Protein AF-A0AAD8L0Q5-F1 (afdb_monomer_lite)

pLDDT: mean 71.13, std 16.54, range [31.84, 96.75]

Sequence (125 aa):
MIGGTCTMAKSDPPEDVIHRATYLYENGYEKYNLMSNNCEDFTLYCKTGLWSTDISYQGRSSQANAVHPTNRPKDENRRLGEFMLRMVTVVPRSLAKREKKDLGHREDVVKVLVEELSSFIVSLS

Structure (mmCIF, N/CA/C/O backbone):
data_AF-A0AAD8L0Q5-F1
#
_entry.id   AF-A0AAD8L0Q5-F1
#
loop_
_atom_site.group_PDB
_atom_site.id
_atom_site.type_symbol
_atom_site.label_atom_id
_atom_site.label_alt_id
_atom_site.label_comp_id
_atom_site.label_asym_id
_atom_site.label_entity_id
_atom_site.label_seq_id
_atom_site.pdbx_PDB_ins_code
_atom_site.Cartn_x
_atom_site.Cartn_y
_atom_site.Cartn_z
_atom_site.occupancy
_atom_site.B_iso_or_equiv
_atom_site.auth_seq_i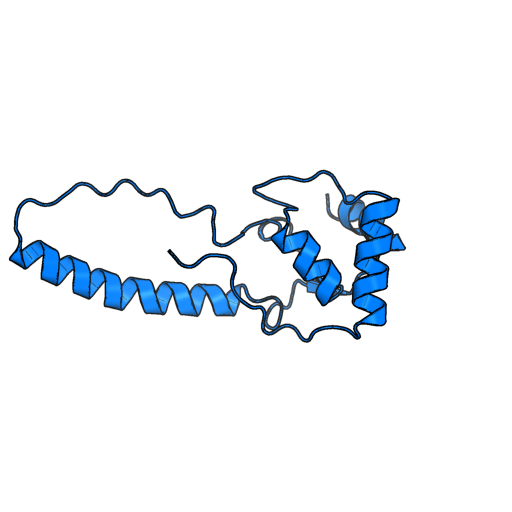d
_atom_site.auth_comp_id
_atom_site.auth_asym_id
_atom_site.auth_atom_id
_atom_site.pdbx_PDB_model_num
ATOM 1 N N . MET A 1 1 ? 18.306 4.727 -13.844 1.00 31.84 1 MET A N 1
ATOM 2 C CA . MET A 1 1 ? 17.485 5.137 -12.690 1.00 31.84 1 MET A CA 1
ATOM 3 C C . MET A 1 1 ? 16.045 4.990 -13.143 1.00 31.84 1 MET A C 1
ATOM 5 O O . MET A 1 1 ? 15.708 5.586 -14.153 1.00 31.84 1 MET A O 1
ATOM 9 N N . ILE A 1 2 ? 15.261 4.104 -12.536 1.00 37.09 2 ILE A N 1
ATOM 10 C CA . ILE A 1 2 ? 13.819 4.016 -12.802 1.00 37.09 2 ILE A CA 1
ATOM 11 C C . ILE A 1 2 ? 13.182 4.036 -11.419 1.00 37.09 2 ILE A C 1
ATOM 13 O O . ILE A 1 2 ? 13.429 3.130 -10.623 1.00 37.09 2 ILE A O 1
ATOM 17 N N . GLY A 1 3 ? 12.517 5.156 -11.137 1.00 42.41 3 GLY A N 1
ATOM 18 C CA . GLY A 1 3 ? 11.757 5.405 -9.918 1.00 42.41 3 GLY A CA 1
ATOM 19 C C . GLY A 1 3 ? 10.487 4.558 -9.843 1.00 42.41 3 GLY A C 1
ATOM 20 O O . GLY A 1 3 ? 10.236 3.752 -10.740 1.00 42.41 3 GLY A O 1
ATOM 21 N N . GLY A 1 4 ? 9.755 4.760 -8.741 1.00 54.72 4 GLY A N 1
ATOM 22 C CA . GLY A 1 4 ? 8.549 4.049 -8.291 1.00 54.72 4 GLY A CA 1
ATOM 23 C C . GLY A 1 4 ? 7.797 3.323 -9.398 1.00 54.72 4 GLY A C 1
ATOM 24 O O . GLY A 1 4 ? 7.259 3.933 -10.321 1.00 54.72 4 GLY A O 1
ATOM 25 N N . THR A 1 5 ? 7.841 2.000 -9.339 1.00 59.41 5 THR A N 1
ATOM 26 C CA . THR A 1 5 ? 7.337 1.137 -10.401 1.00 59.41 5 THR A CA 1
ATOM 27 C C . THR A 1 5 ? 5.867 0.827 -10.181 1.00 59.41 5 THR A C 1
ATOM 29 O O . THR A 1 5 ? 5.437 0.604 -9.054 1.00 59.41 5 THR A O 1
ATOM 32 N N . CYS A 1 6 ? 5.107 0.789 -11.277 1.00 62.72 6 CYS A N 1
ATOM 33 C CA . CYS A 1 6 ? 3.756 0.242 -11.322 1.00 62.72 6 CYS A CA 1
ATOM 34 C C . CYS A 1 6 ? 3.694 -1.098 -10.576 1.00 62.72 6 CYS A C 1
ATOM 36 O O . CYS A 1 6 ? 4.595 -1.917 -10.736 1.00 62.72 6 CYS A O 1
ATOM 38 N N . THR A 1 7 ? 2.628 -1.319 -9.809 1.00 69.38 7 THR A N 1
ATOM 39 C CA . THR A 1 7 ? 2.304 -2.644 -9.271 1.00 69.38 7 THR A CA 1
ATOM 40 C C . THR A 1 7 ? 1.335 -3.363 -10.203 1.00 69.38 7 THR A C 1
ATOM 42 O O . THR A 1 7 ? 0.422 -2.741 -10.757 1.00 69.38 7 THR A O 1
ATOM 45 N N . MET A 1 8 ? 1.525 -4.669 -10.348 1.00 79.19 8 MET A N 1
ATOM 46 C CA . MET A 1 8 ? 0.584 -5.594 -10.972 1.00 79.19 8 MET A CA 1
ATOM 47 C C . MET A 1 8 ? -0.511 -6.061 -10.003 1.00 79.19 8 MET A C 1
ATOM 49 O O . MET A 1 8 ? -1.448 -6.734 -10.432 1.00 79.19 8 MET A O 1
ATOM 53 N N . ALA A 1 9 ? -0.442 -5.680 -8.721 1.00 82.00 9 ALA A N 1
ATOM 54 C CA . ALA A 1 9 ? -1.532 -5.891 -7.780 1.00 82.00 9 ALA A CA 1
ATOM 55 C C . ALA A 1 9 ? -2.806 -5.201 -8.286 1.00 82.00 9 ALA A C 1
ATOM 57 O O . ALA A 1 9 ? -2.805 -4.024 -8.678 1.00 82.00 9 ALA A O 1
ATOM 58 N N . LYS A 1 10 ? -3.906 -5.954 -8.281 1.00 87.56 10 LYS A N 1
ATOM 59 C CA . LYS A 1 10 ? -5.209 -5.448 -8.697 1.00 87.56 10 LYS A CA 1
ATOM 60 C C . LYS A 1 10 ? -5.633 -4.317 -7.760 1.00 87.56 10 LYS A C 1
ATOM 62 O O . LYS A 1 10 ? -5.517 -4.434 -6.545 1.00 87.56 10 LYS A O 1
ATOM 67 N N . SER A 1 11 ? -6.119 -3.224 -8.343 1.00 91.38 11 SER A N 1
ATOM 68 C CA . SER A 1 11 ? -6.721 -2.139 -7.568 1.00 91.38 11 SER A CA 1
ATOM 69 C C . SER A 1 11 ? -8.044 -2.600 -6.970 1.00 91.38 11 SER A C 1
ATOM 71 O O . SER A 1 11 ? -8.832 -3.254 -7.658 1.00 91.38 11 SER A O 1
ATOM 73 N N . ASP A 1 12 ? -8.299 -2.198 -5.731 1.00 94.94 12 ASP A N 1
ATOM 74 C CA . ASP A 1 12 ? -9.633 -2.272 -5.142 1.00 94.94 12 ASP A CA 1
ATOM 75 C C . ASP A 1 12 ? -10.587 -1.257 -5.804 1.00 94.94 12 ASP A C 1
ATOM 77 O O . ASP A 1 12 ? -10.119 -0.360 -6.525 1.00 94.94 12 ASP A O 1
ATOM 81 N N . PRO A 1 13 ? -11.912 -1.391 -5.584 1.00 96.75 13 PRO A N 1
ATOM 82 C CA . PRO A 1 13 ? -12.899 -0.414 -6.027 1.00 96.75 13 PRO A CA 1
ATOM 83 C C . PRO A 1 13 ? -12.552 1.014 -5.575 1.00 96.75 13 PRO A C 1
ATOM 85 O O . PRO A 1 13 ? -12.008 1.194 -4.482 1.00 96.75 13 PRO A O 1
ATOM 88 N N . PRO A 1 14 ? -12.864 2.041 -6.385 1.00 95.75 14 PRO A N 1
ATOM 89 C CA . PRO A 1 14 ? -12.576 3.435 -6.050 1.00 95.75 14 PRO A CA 1
ATOM 90 C C . PRO A 1 14 ? -13.106 3.863 -4.680 1.00 95.75 14 PRO A C 1
ATOM 92 O O . PRO A 1 14 ? -12.440 4.625 -3.986 1.00 95.75 14 PRO A O 1
ATOM 95 N N . GLU A 1 15 ? -14.270 3.356 -4.279 1.00 96.62 15 GLU A N 1
ATOM 96 C CA . GLU A 1 15 ? -14.913 3.662 -3.002 1.00 96.62 15 GLU A CA 1
ATOM 97 C C . GLU A 1 15 ? -14.037 3.224 -1.823 1.00 96.62 15 GLU A C 1
ATOM 99 O O . GLU A 1 15 ? -13.781 4.020 -0.920 1.00 96.62 15 GLU A O 1
ATOM 104 N N . ASP A 1 16 ? -13.494 2.005 -1.878 1.00 96.31 16 ASP A N 1
ATOM 105 C CA . ASP A 1 16 ? -12.594 1.468 -0.853 1.00 96.31 16 ASP A CA 1
ATOM 106 C C . ASP A 1 16 ? -11.268 2.236 -0.823 1.00 96.31 16 ASP A C 1
ATOM 108 O O . ASP A 1 16 ? -10.725 2.528 0.243 1.00 96.31 16 ASP A O 1
ATOM 112 N N . VAL A 1 17 ? -10.739 2.590 -1.998 1.00 96.06 17 VAL A N 1
ATOM 113 C CA . VAL A 1 17 ? -9.491 3.357 -2.112 1.00 96.06 17 VAL A CA 1
ATOM 114 C C . VAL A 1 17 ? -9.639 4.743 -1.488 1.00 96.06 17 VAL A C 1
ATOM 116 O O . VAL A 1 17 ? -8.782 5.160 -0.706 1.00 96.06 17 VAL A O 1
ATOM 119 N N . ILE A 1 18 ? -10.728 5.444 -1.814 1.00 96.25 18 ILE A N 1
ATOM 120 C CA . ILE A 1 18 ? -11.038 6.764 -1.258 1.00 96.25 18 ILE A CA 1
ATOM 121 C C . ILE A 1 18 ? -11.276 6.650 0.246 1.00 96.25 18 ILE A C 1
ATOM 123 O O . ILE A 1 18 ? -10.722 7.447 0.997 1.00 96.25 18 ILE A O 1
ATOM 127 N N . HIS A 1 19 ? -12.035 5.647 0.695 1.00 96.25 19 HIS A N 1
ATOM 128 C CA . HIS A 1 19 ? -12.292 5.419 2.114 1.00 96.25 19 HIS A CA 1
ATOM 129 C C . HIS A 1 19 ? -10.991 5.288 2.914 1.00 96.25 19 HIS A C 1
ATOM 131 O O . HIS A 1 19 ? -10.789 6.020 3.881 1.00 96.25 19 HIS A O 1
ATOM 137 N N . ARG A 1 20 ? -10.064 4.427 2.471 1.00 95.81 20 ARG A N 1
ATOM 138 C CA . ARG A 1 20 ? -8.770 4.253 3.147 1.00 95.81 20 ARG A CA 1
ATOM 139 C C . ARG A 1 20 ? -7.937 5.531 3.157 1.00 95.81 20 ARG A C 1
ATOM 141 O O . ARG A 1 20 ? -7.372 5.880 4.190 1.00 95.81 20 ARG A O 1
ATOM 148 N N . ALA A 1 21 ? -7.867 6.229 2.024 1.00 94.19 21 ALA A N 1
ATOM 149 C CA . ALA A 1 21 ? -7.093 7.460 1.912 1.00 94.19 21 ALA A CA 1
ATOM 150 C C . ALA A 1 21 ? -7.628 8.558 2.843 1.00 94.19 21 ALA A C 1
ATOM 152 O O . ALA A 1 21 ? -6.847 9.192 3.553 1.00 94.19 21 ALA A O 1
ATOM 153 N N . THR A 1 22 ? -8.948 8.750 2.874 1.00 94.50 22 THR A N 1
ATOM 154 C CA . THR A 1 22 ? -9.606 9.729 3.747 1.00 94.50 22 THR A CA 1
ATOM 155 C C . THR A 1 22 ? -9.438 9.353 5.215 1.00 94.50 22 THR A C 1
ATOM 157 O O . THR A 1 22 ? -9.024 10.192 6.009 1.00 94.50 22 THR A O 1
ATOM 160 N N . TYR A 1 23 ? -9.661 8.084 5.571 1.00 94.19 23 TYR A N 1
ATOM 161 C CA . TYR A 1 23 ? -9.523 7.620 6.950 1.00 94.19 23 TYR A CA 1
ATOM 162 C C . TYR A 1 23 ? -8.115 7.879 7.499 1.00 94.19 23 TYR A C 1
ATOM 164 O O . TYR A 1 23 ? -7.966 8.421 8.592 1.00 94.19 23 TYR A O 1
ATOM 172 N N . LEU A 1 24 ? -7.073 7.535 6.737 1.00 90.88 24 LEU A N 1
ATOM 173 C CA . LEU A 1 24 ? -5.683 7.744 7.152 1.00 90.88 24 LEU A CA 1
ATOM 174 C C . LEU A 1 24 ? -5.278 9.221 7.157 1.00 90.88 24 LEU A C 1
ATOM 176 O O . LEU A 1 24 ? -4.423 9.619 7.945 1.00 90.88 24 LEU A O 1
ATOM 180 N N . TYR A 1 25 ? -5.878 10.041 6.293 1.00 88.00 25 TYR A N 1
ATOM 181 C CA . TYR A 1 25 ? -5.680 11.488 6.322 1.00 88.00 25 TYR A CA 1
ATOM 182 C C . TYR A 1 25 ? -6.253 12.112 7.603 1.00 88.00 25 TYR A C 1
ATOM 184 O O . TYR A 1 25 ? -5.607 12.964 8.209 1.00 88.00 25 TYR A O 1
ATOM 192 N N . GLU A 1 26 ? -7.434 11.667 8.036 1.00 89.88 26 GLU A N 1
ATOM 193 C CA . GLU A 1 26 ? -8.124 12.201 9.216 1.00 89.88 26 GLU A CA 1
ATOM 194 C C . GLU A 1 26 ? -7.563 11.664 10.541 1.00 89.88 26 GLU A C 1
ATOM 196 O O . GLU A 1 26 ? -7.410 12.424 11.496 1.00 89.88 26 GLU A O 1
ATOM 201 N N . ASN A 1 27 ? -7.235 10.370 10.603 1.00 86.25 27 ASN A N 1
ATOM 202 C CA . ASN A 1 27 ? -6.795 9.694 11.832 1.00 86.25 27 ASN A CA 1
ATOM 203 C C . ASN A 1 27 ? -5.268 9.626 11.975 1.00 86.25 27 ASN A C 1
ATOM 205 O O . ASN A 1 27 ? -4.752 9.238 13.023 1.00 86.25 27 ASN A O 1
ATOM 209 N N . GLY A 1 28 ? -4.546 10.038 10.935 1.00 80.56 28 GLY A N 1
ATOM 210 C CA . GLY A 1 28 ? -3.103 9.918 10.852 1.00 80.56 28 GLY A CA 1
ATOM 211 C C . GLY A 1 28 ? -2.680 8.561 10.300 1.00 80.56 28 GLY A C 1
ATOM 212 O O . GLY A 1 28 ? -3.144 7.498 10.707 1.00 80.56 28 GLY A O 1
ATOM 213 N N . TYR A 1 29 ? -1.741 8.615 9.367 1.00 73.31 29 TYR A N 1
ATOM 214 C CA . TYR A 1 29 ? -0.953 7.464 8.968 1.00 73.31 29 TYR A CA 1
ATOM 215 C C . TYR A 1 29 ? 0.211 7.326 9.950 1.00 73.31 29 TYR A C 1
ATOM 217 O O . TYR A 1 29 ? 0.715 8.339 10.444 1.00 73.31 29 TYR A O 1
ATOM 225 N N . GLU A 1 30 ? 0.620 6.095 10.256 1.00 71.62 30 GLU A N 1
ATOM 226 C CA . GLU A 1 30 ? 1.717 5.811 11.184 1.00 71.62 30 GLU A CA 1
ATOM 227 C C . GLU A 1 30 ? 2.984 6.645 10.927 1.00 71.62 30 GLU A C 1
ATOM 229 O O . GLU A 1 30 ? 3.136 7.295 9.893 1.00 71.62 30 GLU A O 1
ATOM 234 N N . LYS A 1 31 ? 3.953 6.603 11.852 1.00 70.56 31 LYS A N 1
ATOM 235 C CA . LYS A 1 31 ? 5.169 7.425 11.787 1.00 70.56 31 LYS A CA 1
ATOM 236 C C . LYS A 1 31 ? 5.864 7.299 10.422 1.00 70.56 31 LYS A C 1
ATOM 238 O O . LYS A 1 31 ? 6.501 6.291 10.118 1.00 70.56 31 LYS A O 1
ATOM 243 N N . TYR A 1 32 ? 5.745 8.356 9.622 1.00 65.25 32 TYR A N 1
ATOM 244 C CA . TYR A 1 32 ? 6.314 8.431 8.283 1.00 65.25 32 TYR A CA 1
ATOM 245 C C . TYR A 1 32 ? 7.837 8.304 8.342 1.00 65.25 32 TYR A C 1
ATOM 247 O O . TYR A 1 32 ? 8.503 9.035 9.085 1.00 65.25 32 TYR A O 1
ATOM 255 N N . ASN A 1 33 ? 8.408 7.423 7.527 1.00 62.84 33 ASN A N 1
ATOM 256 C CA . ASN A 1 33 ? 9.850 7.339 7.346 1.00 62.84 33 ASN A CA 1
ATOM 257 C C . ASN A 1 33 ? 10.177 7.224 5.847 1.00 62.84 33 ASN A C 1
ATOM 259 O O . ASN A 1 33 ? 9.619 6.429 5.104 1.00 62.84 33 ASN A O 1
ATOM 263 N N . LEU A 1 34 ? 11.096 8.070 5.373 1.00 57.47 34 LEU A N 1
ATOM 264 C CA . LEU A 1 34 ? 11.454 8.165 3.951 1.00 57.47 34 LEU A CA 1
ATOM 265 C C . LEU A 1 34 ? 11.966 6.836 3.375 1.00 57.47 34 LEU A C 1
ATOM 267 O O . LEU A 1 34 ? 11.724 6.527 2.208 1.00 57.47 34 LEU A O 1
ATOM 271 N N . MET A 1 35 ? 12.674 6.067 4.202 1.00 55.38 35 MET A N 1
ATOM 272 C CA . MET A 1 35 ? 13.236 4.763 3.865 1.00 55.38 35 MET A CA 1
ATOM 273 C C . MET A 1 35 ? 12.276 3.614 4.179 1.00 55.38 35 MET A C 1
ATOM 275 O O . MET A 1 35 ? 12.544 2.506 3.745 1.00 55.38 35 MET A O 1
ATOM 279 N N . SER A 1 36 ? 11.207 3.843 4.950 1.00 62.03 36 SER A N 1
ATOM 280 C CA . SER A 1 36 ? 10.190 2.841 5.285 1.00 62.03 36 SER A CA 1
ATOM 281 C C . SER A 1 36 ? 8.906 3.460 5.773 1.00 62.03 36 SER A C 1
ATOM 283 O O . SER A 1 36 ? 8.974 4.297 6.658 1.00 62.03 36 SER A O 1
ATOM 285 N N . ASN A 1 37 ? 7.755 3.016 5.269 1.00 69.81 37 ASN A N 1
ATOM 286 C CA . ASN A 1 37 ? 6.475 3.655 5.548 1.00 69.81 37 ASN A CA 1
ATOM 287 C C . ASN A 1 37 ? 6.412 5.071 4.936 1.00 69.81 37 ASN A C 1
ATOM 289 O O . ASN A 1 37 ? 6.176 6.066 5.625 1.00 69.81 37 ASN A O 1
ATOM 293 N N . ASN A 1 38 ? 6.716 5.158 3.635 1.00 72.44 38 ASN A N 1
ATOM 294 C CA . ASN A 1 38 ? 6.753 6.411 2.874 1.00 72.44 38 ASN A CA 1
ATOM 295 C C . ASN A 1 38 ? 5.502 6.593 1.988 1.00 72.44 38 ASN A C 1
ATOM 297 O O . ASN A 1 38 ? 4.515 5.868 2.098 1.00 72.44 38 ASN A O 1
ATOM 301 N N . CYS A 1 39 ? 5.533 7.581 1.090 1.00 78.06 39 CYS A N 1
ATOM 302 C CA . CYS A 1 39 ? 4.419 7.876 0.189 1.00 78.06 39 CYS A CA 1
ATOM 303 C C . CYS A 1 39 ? 4.071 6.729 -0.780 1.00 78.06 39 CYS A C 1
ATOM 305 O O . CYS A 1 39 ? 2.915 6.621 -1.191 1.00 78.06 39 CYS A O 1
ATOM 307 N N . GLU A 1 40 ? 5.037 5.879 -1.142 1.00 77.81 40 GLU A N 1
ATOM 308 C CA . GLU A 1 40 ? 4.817 4.693 -1.976 1.00 77.81 40 GLU A CA 1
ATOM 309 C C . GLU A 1 40 ? 4.010 3.650 -1.199 1.00 77.81 40 GLU A C 1
ATOM 311 O O . GLU A 1 40 ? 2.989 3.191 -1.707 1.00 77.81 40 GLU A O 1
ATOM 316 N N . ASP A 1 41 ? 4.398 3.367 0.051 1.00 79.69 41 ASP A N 1
ATOM 317 C CA . ASP A 1 41 ? 3.689 2.434 0.938 1.00 79.69 41 ASP A CA 1
ATOM 318 C C . ASP A 1 41 ? 2.250 2.911 1.202 1.00 79.69 41 ASP A C 1
ATOM 320 O O . ASP A 1 41 ? 1.299 2.154 1.008 1.00 79.69 41 ASP A O 1
ATOM 324 N N . PHE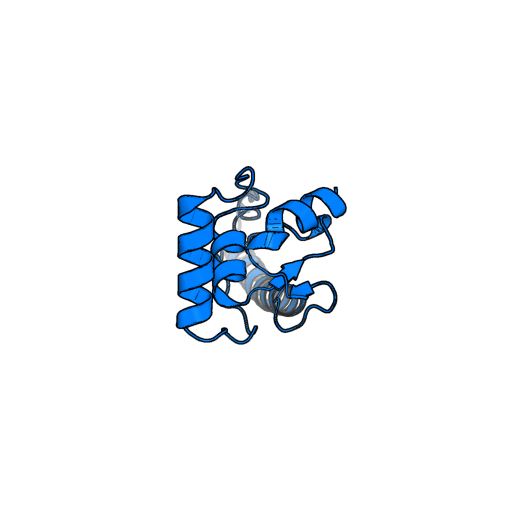 A 1 42 ? 2.078 4.200 1.521 1.00 85.50 42 PHE A N 1
ATOM 325 C CA . PHE A 1 42 ? 0.760 4.811 1.716 1.00 85.50 42 PHE A CA 1
ATOM 326 C C . PHE A 1 42 ? -0.133 4.658 0.479 1.00 85.50 42 PHE A C 1
ATOM 328 O O . PHE A 1 42 ? -1.265 4.183 0.568 1.00 85.50 42 PHE A O 1
ATOM 335 N N . THR A 1 43 ? 0.374 5.049 -0.694 1.00 87.19 43 THR A N 1
ATOM 336 C CA . THR A 1 43 ? -0.408 5.033 -1.941 1.00 87.19 43 THR A CA 1
ATOM 337 C C . THR A 1 43 ? -0.795 3.609 -2.326 1.00 87.19 43 THR A C 1
ATOM 339 O O . THR A 1 43 ? -1.914 3.349 -2.771 1.00 87.19 43 THR A O 1
ATOM 342 N N . LEU A 1 44 ? 0.130 2.672 -2.151 1.00 86.12 44 LEU A N 1
ATOM 343 C CA . LEU A 1 44 ? -0.054 1.271 -2.477 1.00 86.12 44 LEU A CA 1
ATOM 344 C C . LEU A 1 44 ? -1.058 0.593 -1.541 1.00 86.12 44 LEU A C 1
ATOM 346 O O . LEU A 1 44 ? -1.955 -0.102 -2.026 1.00 86.12 44 LEU A O 1
ATOM 350 N N . TYR A 1 45 ? -0.969 0.857 -0.236 1.00 89.12 45 TYR A N 1
ATOM 351 C CA . TYR A 1 45 ? -1.956 0.408 0.738 1.00 89.12 45 TYR A CA 1
ATOM 352 C C . TYR A 1 45 ? -3.334 1.013 0.446 1.00 89.12 45 TYR A C 1
ATOM 354 O O . TYR A 1 45 ? -4.319 0.286 0.342 1.00 89.12 45 TYR A O 1
ATOM 362 N N . CYS A 1 46 ? -3.420 2.321 0.187 1.00 91.94 46 CYS A N 1
ATOM 363 C CA . CYS A 1 46 ? -4.685 2.954 -0.187 1.00 91.94 46 CYS A CA 1
ATOM 364 C C . CYS A 1 46 ? -5.285 2.306 -1.438 1.00 91.94 46 CYS A C 1
ATOM 366 O O . CYS A 1 46 ? -6.478 2.030 -1.463 1.00 91.94 46 CYS A O 1
ATOM 368 N N . LYS A 1 47 ? -4.476 1.979 -2.451 1.00 92.81 47 LYS A N 1
ATOM 369 C CA . LYS A 1 47 ? -4.943 1.371 -3.704 1.00 92.81 47 LYS A CA 1
ATOM 370 C C . LYS A 1 47 ? -5.379 -0.097 -3.569 1.00 92.81 47 LYS A C 1
ATOM 372 O O . LYS A 1 47 ? -6.300 -0.518 -4.266 1.00 92.81 47 LYS A O 1
ATOM 377 N N . THR A 1 48 ? -4.708 -0.884 -2.730 1.00 92.31 48 THR A N 1
ATOM 378 C CA . THR A 1 48 ? -4.821 -2.362 -2.746 1.00 92.31 48 THR A CA 1
ATOM 379 C C . THR A 1 48 ? -5.283 -2.981 -1.426 1.00 92.31 48 THR A C 1
ATOM 381 O O . THR A 1 48 ? -5.666 -4.148 -1.392 1.00 92.31 48 THR A O 1
ATOM 384 N N . GLY A 1 49 ? -5.206 -2.229 -0.327 1.00 91.44 49 GLY A N 1
ATOM 385 C CA . GLY A 1 49 ? -5.400 -2.725 1.034 1.00 91.44 49 GLY A CA 1
ATOM 386 C C . GLY A 1 49 ? -4.333 -3.724 1.492 1.00 91.44 49 GLY A C 1
ATOM 387 O O . GLY A 1 49 ? -4.509 -4.344 2.537 1.00 91.44 49 GLY A O 1
ATOM 388 N N . LEU A 1 50 ? -3.261 -3.926 0.716 1.00 89.69 50 LEU A N 1
ATOM 389 C CA . LEU A 1 50 ? -2.220 -4.905 1.014 1.00 89.69 50 LEU A CA 1
ATOM 390 C C . LEU A 1 50 ? -1.121 -4.304 1.888 1.00 89.69 50 LEU A C 1
ATOM 392 O O . LEU A 1 50 ? -0.615 -3.218 1.604 1.00 89.69 50 LEU A O 1
ATOM 396 N N . TRP A 1 51 ? -0.707 -5.063 2.898 1.00 85.38 51 TRP A N 1
ATOM 397 C CA . TRP A 1 51 ? 0.421 -4.753 3.766 1.00 85.38 51 TRP A CA 1
ATOM 398 C C . TRP A 1 51 ? 1.413 -5.917 3.827 1.00 85.38 51 TRP A C 1
ATOM 400 O O . TRP A 1 51 ? 1.018 -7.079 3.833 1.00 85.38 51 TRP A O 1
ATOM 410 N N . SER A 1 52 ? 2.708 -5.604 3.888 1.00 79.50 52 SER A N 1
ATOM 411 C CA . SER A 1 52 ? 3.797 -6.586 3.979 1.00 79.50 52 SER A CA 1
ATOM 412 C C . SER A 1 52 ? 3.959 -7.101 5.408 1.00 79.50 52 SER A C 1
ATOM 414 O O . SER A 1 52 ? 4.251 -6.305 6.304 1.00 79.50 52 SER A O 1
ATOM 416 N N . THR A 1 53 ? 3.842 -8.413 5.618 1.00 76.81 53 THR A N 1
ATOM 417 C CA . THR A 1 53 ? 4.143 -9.051 6.915 1.00 76.81 53 THR A CA 1
ATOM 418 C C . THR A 1 53 ? 5.644 -9.113 7.188 1.00 76.81 53 THR A C 1
ATOM 420 O O . THR A 1 53 ? 6.060 -9.147 8.342 1.00 76.81 53 THR A O 1
ATOM 423 N N . ASP A 1 54 ? 6.473 -9.071 6.142 1.00 71.19 54 ASP A N 1
ATOM 424 C CA . ASP A 1 54 ? 7.923 -8.964 6.277 1.00 71.19 54 ASP A CA 1
ATOM 425 C C . ASP A 1 54 ? 8.349 -7.489 6.407 1.00 71.19 54 ASP A C 1
ATOM 427 O O . ASP A 1 54 ? 8.266 -6.699 5.455 1.00 71.19 54 ASP A O 1
ATOM 431 N N . ILE A 1 55 ? 8.828 -7.124 7.598 1.00 63.56 55 ILE A N 1
ATOM 432 C CA . ILE A 1 55 ? 9.321 -5.782 7.947 1.00 63.56 55 ILE A CA 1
ATOM 433 C C . ILE A 1 55 ? 10.548 -5.407 7.105 1.00 63.56 55 ILE A C 1
ATOM 435 O O . ILE A 1 55 ? 10.760 -4.238 6.792 1.00 63.56 55 ILE A O 1
ATOM 439 N N . SER A 1 56 ? 11.346 -6.386 6.661 1.00 60.06 56 SER A N 1
ATOM 440 C CA . SER A 1 56 ? 12.554 -6.141 5.862 1.00 60.06 56 SER A CA 1
ATOM 441 C C . SER A 1 56 ? 12.261 -5.603 4.453 1.00 60.06 56 SER A C 1
ATOM 443 O O . SER A 1 56 ? 13.155 -5.065 3.782 1.00 60.06 56 SER A O 1
ATOM 445 N N . TYR A 1 57 ? 11.009 -5.726 4.003 1.00 57.91 57 TYR A N 1
ATOM 446 C CA . TYR A 1 57 ? 10.531 -5.208 2.724 1.00 57.91 57 TYR A CA 1
ATOM 447 C C . TYR A 1 57 ? 9.725 -3.915 2.835 1.00 57.91 57 TYR A C 1
ATOM 449 O O . TYR A 1 57 ? 9.567 -3.244 1.811 1.00 57.91 57 TYR A O 1
ATOM 457 N N . GLN A 1 58 ? 9.266 -3.537 4.030 1.00 56.66 58 GLN A N 1
ATOM 458 C CA . GLN A 1 58 ? 8.612 -2.249 4.259 1.00 56.66 58 GLN A CA 1
ATOM 459 C C . GLN A 1 58 ? 9.626 -1.137 3.944 1.00 56.66 58 GLN A C 1
ATOM 461 O O . GLN A 1 58 ? 10.692 -1.070 4.556 1.00 56.66 58 GLN A O 1
ATOM 466 N N . GLY A 1 59 ? 9.346 -0.301 2.935 1.00 52.12 59 GLY A N 1
ATOM 467 C CA . GLY A 1 59 ? 10.203 0.843 2.615 1.00 52.12 59 GLY A CA 1
ATOM 468 C C . GLY A 1 59 ? 11.248 0.739 1.527 1.00 52.12 59 GLY A C 1
ATOM 469 O O . GLY A 1 59 ? 11.915 1.727 1.212 1.00 52.12 59 GLY A O 1
ATOM 470 N N . ARG A 1 60 ? 11.404 -0.417 0.885 1.00 53.69 60 ARG A N 1
ATOM 471 C CA . ARG A 1 60 ? 12.346 -0.545 -0.236 1.00 53.69 60 ARG A CA 1
ATOM 472 C C . ARG A 1 60 ? 11.789 0.081 -1.516 1.00 53.69 60 ARG A C 1
ATOM 474 O O . ARG A 1 60 ? 11.738 -0.587 -2.550 1.00 53.69 60 ARG A O 1
ATOM 481 N N . SER A 1 61 ? 11.454 1.371 -1.461 1.00 51.09 61 SER A N 1
ATOM 482 C CA . SER A 1 61 ? 11.231 2.188 -2.643 1.00 51.09 61 SER A CA 1
ATOM 483 C C . SER A 1 61 ? 12.474 2.090 -3.521 1.00 51.09 61 SER A C 1
ATOM 485 O O . SER A 1 61 ? 13.627 2.161 -3.075 1.00 51.09 61 SER A O 1
ATOM 487 N N . SER A 1 62 ? 12.256 1.906 -4.817 1.00 52.62 62 SER A N 1
ATOM 488 C CA . SER A 1 62 ? 13.333 1.749 -5.804 1.00 52.62 62 SER A CA 1
ATOM 489 C C . SER A 1 62 ? 14.223 3.003 -5.943 1.00 52.62 62 SER A C 1
ATOM 491 O O . SER A 1 62 ? 15.159 3.022 -6.743 1.00 52.62 62 SER A O 1
ATOM 493 N N . GLN A 1 63 ? 13.940 4.052 -5.167 1.00 50.62 63 GLN A N 1
ATOM 494 C CA . GLN A 1 63 ? 14.543 5.378 -5.231 1.00 50.62 63 GLN A CA 1
ATOM 495 C C . GLN A 1 63 ? 15.833 5.489 -4.396 1.00 50.62 63 GLN A C 1
ATOM 497 O O . GLN A 1 63 ? 16.738 6.231 -4.773 1.00 50.62 63 GLN A O 1
ATOM 502 N N . ALA A 1 64 ? 15.985 4.700 -3.324 1.00 42.09 64 ALA A N 1
ATOM 503 C CA . ALA A 1 64 ? 17.108 4.836 -2.386 1.00 42.09 64 ALA A CA 1
ATOM 504 C C . ALA A 1 64 ? 18.471 4.330 -2.912 1.00 42.09 64 ALA A C 1
ATOM 506 O O . ALA A 1 64 ? 19.512 4.628 -2.333 1.00 42.09 64 ALA A O 1
ATOM 507 N N . ASN A 1 65 ? 18.503 3.596 -4.029 1.00 41.47 65 ASN A N 1
ATOM 508 C CA . ASN A 1 65 ? 19.727 2.962 -4.545 1.00 41.47 65 ASN A CA 1
ATOM 509 C C . ASN A 1 65 ? 20.461 3.790 -5.624 1.00 41.47 65 ASN A C 1
ATOM 511 O O . ASN A 1 65 ? 21.289 3.261 -6.368 1.00 41.47 65 ASN A O 1
ATOM 515 N N . ALA A 1 66 ? 20.127 5.077 -5.769 1.00 46.19 66 ALA A N 1
ATOM 516 C CA . ALA A 1 66 ? 20.611 5.929 -6.859 1.00 46.19 66 ALA A CA 1
ATOM 517 C C . ALA A 1 66 ? 22.044 6.469 -6.676 1.00 46.19 66 ALA A C 1
ATOM 519 O O . ALA A 1 66 ? 22.604 7.020 -7.625 1.00 46.19 66 ALA A O 1
ATOM 520 N N . VAL A 1 67 ? 22.663 6.300 -5.505 1.00 44.25 67 VAL A N 1
ATOM 521 C CA . VAL A 1 67 ? 23.971 6.898 -5.203 1.00 44.25 67 VAL A CA 1
ATOM 522 C C . VAL A 1 67 ? 25.054 5.822 -5.180 1.00 44.25 67 VAL A C 1
ATOM 524 O O . VAL A 1 67 ? 25.424 5.302 -4.136 1.00 44.25 67 VAL A O 1
ATOM 527 N N . HIS A 1 68 ? 25.591 5.496 -6.356 1.00 44.44 68 HIS A N 1
ATOM 528 C CA . HIS A 1 68 ? 26.898 4.847 -6.457 1.00 44.44 68 HIS A CA 1
ATOM 529 C C . HIS A 1 68 ? 27.869 5.794 -7.173 1.00 44.44 68 HIS A C 1
ATOM 531 O O . HIS A 1 68 ? 27.636 6.118 -8.342 1.00 44.44 68 HIS A O 1
ATOM 537 N N . PRO A 1 69 ? 28.958 6.239 -6.520 1.00 43.28 69 PRO A N 1
ATOM 538 C CA . PRO A 1 69 ? 29.980 7.040 -7.176 1.00 43.28 69 PRO A CA 1
ATOM 539 C C . PRO A 1 69 ? 30.720 6.166 -8.195 1.00 43.28 69 PRO A C 1
ATOM 541 O O . PRO A 1 69 ? 31.293 5.132 -7.855 1.00 43.28 69 PRO A O 1
ATOM 544 N N . THR A 1 70 ? 30.686 6.552 -9.469 1.00 50.69 70 THR A N 1
ATOM 545 C CA . THR A 1 70 ? 31.425 5.847 -10.522 1.00 50.69 70 THR A CA 1
ATOM 546 C C . THR A 1 70 ? 32.777 6.517 -10.738 1.00 50.69 70 THR A C 1
ATOM 548 O O . THR A 1 70 ? 32.829 7.654 -11.215 1.00 50.69 70 THR A O 1
ATOM 551 N N . ASN A 1 71 ? 33.869 5.808 -10.451 1.00 57.59 71 ASN A N 1
ATOM 552 C CA . ASN A 1 71 ? 35.201 6.198 -10.915 1.00 57.59 71 ASN A CA 1
ATOM 553 C C . ASN A 1 71 ? 35.198 6.245 -12.454 1.00 57.59 71 ASN A C 1
ATOM 555 O O . ASN A 1 71 ? 34.779 5.287 -13.101 1.00 57.59 71 ASN A O 1
ATOM 559 N N . ARG A 1 72 ? 35.613 7.374 -13.046 1.00 51.84 72 ARG A N 1
ATOM 560 C CA . ARG A 1 72 ? 35.592 7.595 -14.504 1.00 51.84 72 ARG A CA 1
ATOM 561 C C . ARG A 1 72 ? 36.817 6.940 -15.174 1.00 51.84 72 ARG A C 1
ATOM 563 O O . ARG A 1 72 ? 37.930 7.389 -14.905 1.00 51.84 72 ARG A O 1
ATOM 570 N N . PRO A 1 73 ? 36.660 5.959 -16.082 1.00 56.84 73 PRO A N 1
ATOM 571 C CA . PRO A 1 73 ? 37.770 5.457 -16.898 1.00 56.84 73 PRO A CA 1
ATOM 572 C C . PRO A 1 73 ? 38.147 6.450 -18.016 1.00 56.84 73 PRO A C 1
ATOM 574 O O . PRO A 1 73 ? 37.301 7.237 -18.458 1.00 56.84 73 PRO A O 1
ATOM 577 N N . LYS A 1 74 ? 39.422 6.422 -18.443 1.00 56.12 74 LYS A N 1
ATOM 578 C CA . LYS A 1 74 ? 40.060 7.383 -19.374 1.00 56.12 74 LYS A CA 1
ATOM 579 C C . LYS A 1 74 ? 39.936 7.037 -20.871 1.00 56.12 74 LYS A C 1
ATOM 581 O O . LYS A 1 74 ? 40.229 7.895 -21.689 1.00 56.12 74 LYS A O 1
ATOM 586 N N . ASP A 1 75 ? 39.517 5.822 -21.223 1.00 64.69 75 ASP A N 1
ATOM 587 C CA . ASP A 1 75 ? 39.515 5.312 -22.606 1.00 64.69 75 ASP A CA 1
ATOM 588 C C . ASP A 1 75 ? 38.087 5.237 -23.181 1.00 64.69 75 ASP A C 1
ATOM 590 O O . ASP A 1 75 ? 37.192 4.650 -22.568 1.00 64.69 75 ASP A O 1
ATOM 594 N N . GLU A 1 76 ? 37.856 5.866 -24.334 1.00 60.34 76 GLU A N 1
ATOM 595 C CA . GLU A 1 76 ? 36.533 6.141 -24.910 1.00 60.34 76 GLU A CA 1
ATOM 596 C C . GLU A 1 76 ? 35.880 4.908 -25.564 1.00 60.34 76 GLU A C 1
ATOM 598 O O . GLU A 1 76 ? 34.680 4.677 -25.396 1.00 60.34 76 GLU A O 1
ATOM 603 N N . ASN A 1 77 ? 36.674 4.033 -26.193 1.00 59.53 77 ASN A N 1
ATOM 604 C CA . ASN A 1 77 ? 36.179 2.759 -26.735 1.00 59.53 77 ASN A CA 1
ATOM 605 C C . ASN A 1 77 ? 35.875 1.755 -25.617 1.00 59.53 77 ASN A C 1
ATOM 607 O O . ASN A 1 77 ? 34.863 1.048 -25.651 1.00 59.53 77 ASN A O 1
ATOM 611 N N . ARG A 1 78 ? 36.708 1.745 -24.568 1.00 58.88 78 ARG A N 1
ATOM 612 C CA . ARG A 1 78 ? 36.463 0.940 -23.365 1.00 58.88 78 ARG A CA 1
ATOM 613 C C . ARG A 1 78 ? 35.213 1.414 -22.623 1.00 58.88 78 ARG A C 1
ATOM 615 O O . ARG A 1 78 ? 34.448 0.589 -22.136 1.00 58.88 78 ARG A O 1
ATOM 622 N N . ARG A 1 79 ? 34.963 2.729 -22.605 1.00 61.41 79 ARG A N 1
ATOM 623 C CA . ARG A 1 79 ? 33.738 3.336 -22.063 1.00 61.4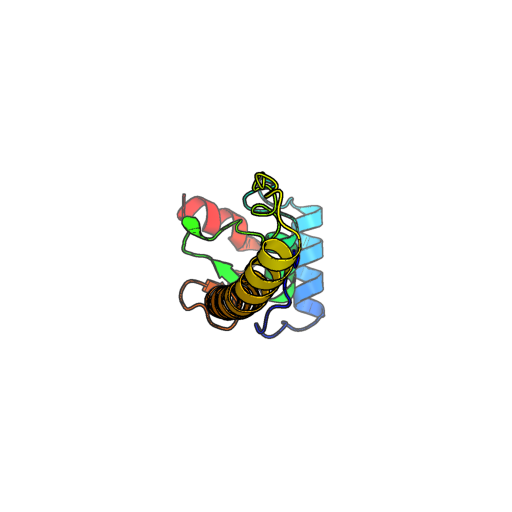1 79 ARG A CA 1
ATOM 624 C C . ARG A 1 79 ? 32.487 2.871 -22.784 1.00 61.41 79 ARG A C 1
ATOM 626 O O . ARG A 1 79 ? 31.526 2.537 -22.104 1.00 61.41 79 ARG A O 1
ATOM 633 N N . LEU A 1 80 ? 32.479 2.846 -24.117 1.00 62.38 80 LEU A N 1
ATOM 634 C CA . LEU A 1 80 ? 31.296 2.421 -24.866 1.00 62.38 80 LEU A CA 1
ATOM 635 C C . LEU A 1 80 ? 31.024 0.922 -24.672 1.00 62.38 80 LEU A C 1
ATOM 637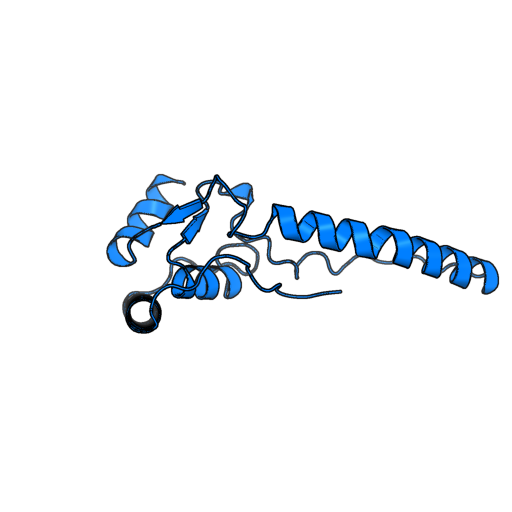 O O . LEU A 1 80 ? 29.882 0.544 -24.424 1.00 62.38 80 LEU A O 1
ATOM 641 N N . GLY A 1 81 ? 32.067 0.084 -24.685 1.00 67.06 81 GLY A N 1
ATOM 642 C CA . GLY A 1 81 ? 31.951 -1.351 -24.402 1.00 67.06 81 GLY A CA 1
ATOM 643 C C . GLY A 1 81 ? 31.470 -1.654 -22.976 1.00 67.06 81 GLY A C 1
ATOM 644 O O . GLY A 1 81 ? 30.524 -2.418 -22.792 1.00 67.06 81 GLY A O 1
ATOM 645 N N . GLU A 1 82 ? 32.055 -1.007 -21.962 1.00 63.09 82 GLU A N 1
ATOM 646 C CA . GLU A 1 82 ? 31.622 -1.125 -20.560 1.00 63.09 82 GLU A CA 1
ATOM 647 C C . GLU A 1 82 ? 30.214 -0.552 -20.349 1.00 63.09 82 GLU A C 1
ATOM 649 O O . GLU A 1 82 ? 29.424 -1.125 -19.600 1.00 63.09 82 GLU A O 1
ATOM 654 N N . PHE A 1 83 ? 29.865 0.548 -21.023 1.00 64.88 83 PHE A N 1
ATOM 655 C CA . PHE A 1 83 ? 28.530 1.142 -20.980 1.00 64.88 83 PHE A CA 1
ATOM 656 C C . PHE A 1 83 ? 27.486 0.208 -21.589 1.00 64.88 83 PHE A C 1
ATOM 658 O O . PHE A 1 83 ? 26.475 -0.055 -20.945 1.00 64.88 83 PHE A O 1
ATOM 665 N N . MET A 1 84 ? 27.743 -0.353 -22.772 1.00 63.62 84 MET A N 1
ATOM 666 C CA . MET A 1 84 ? 26.839 -1.300 -23.427 1.00 63.62 84 MET A CA 1
ATOM 667 C C . MET A 1 84 ? 26.690 -2.584 -22.610 1.00 63.62 84 MET A C 1
ATOM 669 O O . MET A 1 84 ? 25.566 -3.002 -22.349 1.00 63.62 84 MET A O 1
ATOM 673 N N . LEU A 1 85 ? 27.784 -3.164 -22.105 1.00 64.12 85 LEU A N 1
ATOM 674 C CA . LEU A 1 85 ? 27.732 -4.346 -21.237 1.00 64.12 85 LEU A CA 1
ATOM 675 C C . LEU A 1 85 ? 26.972 -4.060 -19.933 1.00 64.12 85 LEU A C 1
ATOM 677 O O . LEU A 1 85 ? 26.174 -4.877 -19.466 1.00 64.12 85 LEU A O 1
ATOM 681 N N . ARG A 1 86 ? 27.173 -2.877 -19.345 1.00 58.50 86 ARG A N 1
ATOM 682 C CA . ARG A 1 86 ? 26.443 -2.435 -18.155 1.00 58.50 86 ARG A CA 1
ATOM 683 C C . ARG A 1 86 ? 24.968 -2.213 -18.462 1.00 58.50 86 ARG A C 1
ATOM 685 O O . ARG A 1 86 ? 24.143 -2.623 -17.661 1.00 58.50 86 ARG A O 1
ATOM 692 N N . MET A 1 87 ? 24.607 -1.637 -19.602 1.00 55.88 87 MET A N 1
ATOM 693 C CA . MET A 1 87 ? 23.206 -1.488 -20.006 1.00 55.88 87 MET A CA 1
ATOM 694 C C . MET A 1 87 ? 22.553 -2.856 -20.239 1.00 55.88 87 MET A C 1
ATOM 696 O O . MET A 1 87 ? 21.502 -3.132 -19.665 1.00 55.88 87 MET A O 1
ATOM 700 N N . VAL A 1 88 ? 23.224 -3.751 -20.967 1.00 58.88 88 VAL A N 1
ATOM 701 C CA . VAL A 1 88 ? 22.762 -5.122 -21.243 1.00 58.88 88 VAL A CA 1
ATOM 702 C C . VAL A 1 88 ? 22.588 -5.943 -19.968 1.00 58.88 88 VAL A C 1
ATOM 704 O O . VAL A 1 88 ? 21.701 -6.781 -19.911 1.00 58.88 88 VAL A O 1
ATOM 707 N N . THR A 1 89 ? 23.386 -5.721 -18.923 1.00 56.16 89 THR A N 1
ATOM 708 C CA . THR A 1 89 ? 23.297 -6.511 -17.681 1.00 56.16 89 THR A CA 1
ATOM 709 C C . THR A 1 89 ? 22.458 -5.849 -16.589 1.00 56.16 89 THR A C 1
ATOM 711 O O . THR A 1 89 ? 21.760 -6.540 -15.845 1.00 56.16 89 THR A O 1
ATOM 714 N N . VAL A 1 90 ? 22.488 -4.519 -16.474 1.00 58.12 90 VAL A N 1
ATOM 715 C CA . VAL A 1 90 ? 21.728 -3.769 -15.465 1.00 58.12 90 VAL A CA 1
ATOM 716 C C . VAL A 1 90 ? 20.255 -3.717 -15.832 1.00 58.12 90 VAL A C 1
ATOM 718 O O . VAL A 1 90 ? 19.432 -3.883 -14.935 1.00 58.12 90 VAL A O 1
ATOM 721 N N . VAL A 1 91 ? 19.902 -3.540 -17.110 1.00 56.94 91 VAL A N 1
ATOM 722 C CA . VAL A 1 91 ? 18.493 -3.447 -17.520 1.00 56.94 91 VAL A CA 1
ATOM 723 C C . VAL A 1 91 ? 17.729 -4.737 -17.173 1.00 56.94 91 VAL A C 1
ATOM 725 O O . VAL A 1 91 ? 16.787 -4.633 -16.382 1.00 56.94 91 VAL A O 1
ATOM 728 N N . PRO A 1 92 ? 18.160 -5.950 -17.580 1.00 54.69 92 PRO A N 1
ATOM 729 C CA . PRO A 1 92 ? 17.448 -7.187 -17.252 1.00 54.69 92 PRO A CA 1
ATOM 730 C C . PRO A 1 92 ? 17.471 -7.511 -15.759 1.00 54.69 92 PRO A C 1
ATOM 732 O O . PRO A 1 92 ? 16.446 -7.880 -15.194 1.00 54.69 92 PRO A O 1
ATOM 735 N N . ARG A 1 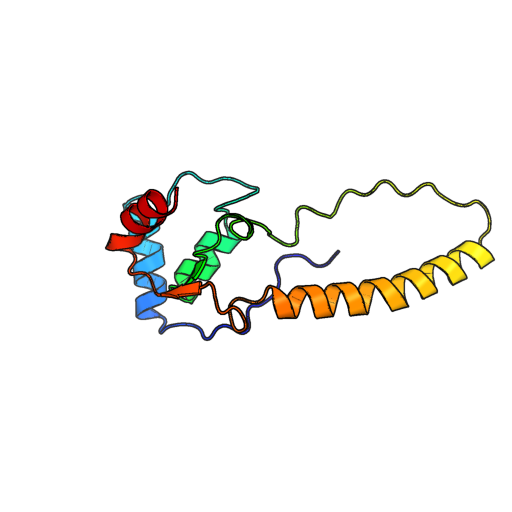93 ? 18.610 -7.311 -15.074 1.00 54.97 93 ARG A N 1
ATOM 736 C CA . ARG A 1 93 ? 18.689 -7.525 -13.616 1.00 54.97 93 ARG A CA 1
ATOM 737 C C . ARG A 1 93 ? 17.779 -6.570 -12.856 1.00 54.97 93 ARG A C 1
ATOM 739 O O . ARG A 1 93 ? 17.217 -6.955 -11.838 1.00 54.97 93 ARG A O 1
ATOM 746 N N . SER A 1 94 ? 17.653 -5.330 -13.318 1.00 55.16 94 SER A N 1
ATOM 747 C CA . SER A 1 94 ? 16.747 -4.358 -12.712 1.00 55.16 94 SER A CA 1
ATOM 748 C C . SER A 1 94 ? 15.284 -4.709 -12.968 1.00 55.16 94 SER A C 1
ATOM 750 O O . SER A 1 94 ? 14.475 -4.465 -12.086 1.00 55.16 94 SER A O 1
ATOM 752 N N . LEU A 1 95 ? 14.959 -5.322 -14.110 1.00 55.09 95 LEU A N 1
ATOM 753 C CA . LEU A 1 95 ? 13.607 -5.767 -14.446 1.00 55.09 95 LEU A CA 1
ATOM 754 C C . LEU A 1 95 ? 13.195 -7.000 -13.624 1.00 55.09 95 LEU A C 1
ATOM 756 O O . LEU A 1 95 ? 12.190 -6.960 -12.926 1.00 55.09 95 LEU A O 1
ATOM 760 N N . ALA A 1 96 ? 14.027 -8.045 -13.596 1.00 55.25 96 ALA A N 1
ATOM 761 C CA . ALA A 1 96 ? 13.755 -9.269 -12.834 1.00 55.25 96 ALA A CA 1
ATOM 762 C C . ALA A 1 96 ? 13.702 -9.026 -11.313 1.00 55.25 96 ALA A C 1
ATOM 764 O O . ALA A 1 96 ? 12.954 -9.674 -10.585 1.00 55.25 96 ALA A O 1
ATOM 765 N N . LYS A 1 97 ? 14.485 -8.062 -10.807 1.00 57.25 97 LYS A N 1
ATOM 766 C CA . LYS A 1 97 ? 14.397 -7.630 -9.403 1.00 57.25 97 LYS A CA 1
ATOM 767 C C . LYS A 1 97 ? 13.117 -6.846 -9.089 1.00 57.25 97 LYS A C 1
ATOM 769 O O . LYS A 1 97 ? 12.787 -6.760 -7.912 1.00 57.25 97 LYS A O 1
ATOM 774 N N . ARG A 1 98 ? 12.439 -6.259 -10.086 1.00 57.81 98 ARG A N 1
ATOM 775 C CA . ARG A 1 98 ? 11.152 -5.562 -9.897 1.00 57.81 98 ARG A CA 1
ATOM 776 C C . ARG A 1 98 ? 10.005 -6.543 -9.785 1.00 57.81 98 ARG A C 1
ATOM 778 O O . ARG A 1 98 ? 9.223 -6.411 -8.863 1.00 57.81 98 ARG A O 1
ATOM 785 N N . GLU A 1 99 ? 9.959 -7.541 -10.662 1.00 55.66 99 GLU A N 1
ATOM 786 C CA . GLU A 1 99 ? 8.901 -8.559 -10.667 1.00 55.66 99 GLU A CA 1
ATOM 787 C C . GLU A 1 99 ? 8.795 -9.268 -9.311 1.00 55.66 99 GLU A C 1
ATOM 789 O O . GLU A 1 99 ? 7.729 -9.311 -8.712 1.00 55.66 99 GLU A O 1
ATOM 794 N N . LYS A 1 100 ? 9.934 -9.689 -8.745 1.00 60.84 100 LYS A N 1
ATOM 795 C CA . LYS A 1 100 ? 9.986 -10.331 -7.418 1.00 60.84 100 LYS A CA 1
ATOM 796 C C . LYS A 1 100 ? 9.609 -9.421 -6.246 1.00 60.84 100 LYS A C 1
ATOM 798 O O . LYS A 1 100 ? 9.442 -9.907 -5.135 1.00 60.84 100 LYS A O 1
ATOM 803 N N . LYS A 1 101 ? 9.574 -8.106 -6.461 1.00 64.00 101 LYS A N 1
ATOM 804 C CA . LYS A 1 101 ? 9.211 -7.110 -5.446 1.00 64.00 101 LYS A CA 1
ATOM 805 C C . LYS A 1 101 ? 7.818 -6.529 -5.669 1.00 64.00 101 LYS A C 1
ATOM 807 O O . LYS A 1 101 ? 7.364 -5.752 -4.834 1.00 64.00 101 LYS A O 1
ATOM 812 N N . ASP A 1 102 ? 7.161 -6.874 -6.773 1.00 70.25 102 ASP A N 1
ATOM 813 C CA . ASP A 1 102 ? 5.808 -6.426 -7.060 1.00 70.25 102 ASP A CA 1
ATOM 814 C C . ASP A 1 102 ? 4.838 -7.077 -6.075 1.00 70.25 102 ASP A C 1
ATOM 816 O O . ASP A 1 102 ? 4.840 -8.298 -5.922 1.00 70.25 102 ASP A O 1
ATOM 820 N N . LEU A 1 103 ? 3.986 -6.280 -5.428 1.00 71.44 103 LEU A N 1
ATOM 821 C CA . LEU A 1 103 ? 2.997 -6.809 -4.489 1.00 71.44 103 LEU A CA 1
ATOM 822 C C . LEU A 1 103 ? 2.044 -7.821 -5.116 1.00 71.44 103 LEU A C 1
ATOM 824 O O . LEU A 1 103 ? 1.574 -8.702 -4.411 1.00 71.44 103 LEU A O 1
ATOM 828 N N . GLY A 1 104 ? 1.783 -7.735 -6.421 1.00 69.25 104 GLY A N 1
ATOM 829 C CA . GLY A 1 104 ? 0.933 -8.700 -7.114 1.00 69.25 104 GLY A CA 1
ATOM 830 C C . GLY A 1 104 ? 1.514 -10.117 -7.166 1.00 69.25 104 GLY A C 1
ATOM 831 O O . GLY A 1 104 ? 0.766 -11.051 -7.426 1.00 69.25 104 GLY A O 1
ATOM 832 N N . HIS A 1 105 ? 2.818 -10.282 -6.922 1.00 72.50 105 HIS A N 1
ATOM 833 C CA . HIS A 1 105 ? 3.522 -11.572 -6.969 1.00 72.50 105 HIS A CA 1
ATOM 834 C C . HIS A 1 105 ? 4.096 -11.995 -5.613 1.00 72.50 105 HIS A C 1
ATOM 836 O O . HIS A 1 105 ? 4.790 -13.008 -5.527 1.00 72.50 105 HIS A O 1
ATOM 842 N N . ARG A 1 106 ? 3.865 -11.203 -4.564 1.00 74.81 106 ARG A N 1
ATOM 843 C CA . ARG A 1 106 ? 4.371 -11.479 -3.222 1.00 74.81 106 ARG A CA 1
ATOM 844 C C . ARG A 1 106 ? 3.383 -12.343 -2.448 1.00 74.81 106 ARG A C 1
ATOM 846 O O . ARG A 1 106 ? 2.182 -12.111 -2.496 1.00 74.81 106 ARG A O 1
ATOM 853 N N . GLU A 1 107 ? 3.909 -13.325 -1.726 1.00 77.69 107 GLU A N 1
ATOM 854 C CA . GLU A 1 107 ? 3.126 -14.210 -0.848 1.00 77.69 107 GLU A CA 1
ATOM 855 C C . GLU A 1 107 ? 3.101 -13.706 0.604 1.00 77.69 107 GLU A C 1
ATOM 857 O O . GLU A 1 107 ? 2.260 -14.111 1.398 1.00 77.69 107 GLU A O 1
ATOM 862 N N . ASP A 1 108 ? 4.004 -12.789 0.951 1.00 80.62 108 ASP A N 1
ATOM 863 C CA . ASP A 1 108 ? 4.165 -12.186 2.276 1.00 80.62 108 ASP A CA 1
ATOM 864 C C . ASP A 1 108 ? 3.404 -10.856 2.417 1.00 80.62 108 ASP A C 1
ATOM 866 O O . ASP A 1 108 ? 3.818 -9.943 3.136 1.00 80.62 108 ASP A O 1
ATOM 870 N N . VAL A 1 109 ? 2.283 -10.733 1.705 1.00 83.75 109 VAL A N 1
ATOM 871 C CA . VAL A 1 109 ? 1.363 -9.600 1.813 1.00 83.75 109 VAL A CA 1
ATOM 872 C C . VAL A 1 109 ? -0.019 -10.076 2.219 1.00 83.75 109 VAL A C 1
ATOM 874 O O . VAL A 1 109 ? -0.512 -11.097 1.746 1.00 83.75 109 VAL A O 1
ATOM 877 N N . VAL A 1 110 ? -0.663 -9.314 3.093 1.00 88.94 110 VAL A N 1
ATOM 878 C CA . VAL A 1 110 ? -2.007 -9.607 3.589 1.00 88.94 110 VAL A CA 1
ATOM 879 C C . VAL A 1 110 ? -2.904 -8.398 3.404 1.00 88.94 110 VAL A C 1
ATOM 881 O O . VAL A 1 110 ? -2.437 -7.259 3.429 1.00 88.94 110 VAL A O 1
ATOM 884 N N . LYS A 1 111 ? -4.200 -8.640 3.202 1.00 91.75 111 LYS A N 1
ATOM 885 C CA . LYS A 1 111 ? -5.185 -7.562 3.162 1.00 91.75 111 LYS A CA 1
ATOM 886 C C . LYS A 1 111 ? -5.525 -7.152 4.592 1.00 91.75 111 LYS A C 1
ATOM 888 O O . LYS A 1 111 ? -5.880 -8.011 5.392 1.00 91.75 111 LYS A O 1
ATOM 893 N N . VAL A 1 112 ? -5.426 -5.863 4.894 1.00 90.31 112 VAL A N 1
ATOM 894 C CA . VAL A 1 112 ? -5.671 -5.320 6.238 1.00 90.31 112 VAL A CA 1
ATOM 895 C C . VAL A 1 112 ? -6.702 -4.206 6.137 1.00 90.31 112 VAL A C 1
ATOM 897 O O . VAL A 1 112 ? -6.586 -3.340 5.266 1.00 90.31 112 VAL A O 1
ATOM 900 N N . LEU A 1 113 ? -7.708 -4.227 7.010 1.00 92.00 113 LEU A N 1
ATOM 901 C CA . LEU A 1 113 ? -8.678 -3.138 7.133 1.00 92.00 113 LEU A CA 1
ATOM 902 C C . LEU A 1 113 ? -7.991 -1.881 7.674 1.00 92.00 113 LEU A C 1
ATOM 904 O O . LEU A 1 113 ? -7.048 -1.966 8.457 1.00 92.00 113 LEU A O 1
ATOM 908 N N . VAL A 1 114 ? -8.440 -0.706 7.243 1.00 91.75 114 VAL A N 1
ATOM 909 C CA . VAL A 1 114 ? -7.736 0.549 7.553 1.00 91.75 114 VAL A CA 1
ATOM 910 C C . VAL A 1 114 ? -7.835 0.928 9.022 1.00 91.75 114 VAL A C 1
ATOM 912 O O . VAL A 1 114 ? -6.892 1.466 9.593 1.00 91.75 114 VAL A O 1
ATOM 915 N N . GLU A 1 115 ? -8.935 0.545 9.649 1.00 91.75 115 GLU A N 1
ATOM 916 C CA . GLU A 1 115 ? -9.227 0.718 11.064 1.00 91.75 115 GLU A CA 1
ATOM 917 C C . GLU A 1 115 ? -8.321 -0.152 11.945 1.00 91.75 115 GLU A C 1
ATOM 919 O O . GLU A 1 115 ? -7.999 0.212 13.074 1.00 91.75 115 GLU A O 1
ATOM 924 N N . GLU A 1 116 ? -7.878 -1.297 11.422 1.00 89.69 116 GLU A N 1
ATOM 925 C CA . GLU A 1 116 ? -7.021 -2.250 12.131 1.00 89.69 116 GLU A CA 1
ATOM 926 C C . GLU A 1 116 ? -5.541 -2.074 11.786 1.00 89.69 116 GLU A C 1
ATOM 928 O O . GLU A 1 116 ? -4.684 -2.662 12.448 1.00 89.69 116 GLU A O 1
ATOM 933 N N . LEU A 1 117 ? -5.221 -1.248 10.784 1.00 87.06 117 LEU A N 1
ATOM 934 C CA . LEU A 1 117 ? -3.877 -1.132 10.229 1.00 87.06 117 LEU A CA 1
ATOM 935 C C . LEU A 1 117 ? -2.829 -0.817 11.298 1.00 87.06 117 LEU A C 1
ATOM 937 O O . LEU A 1 117 ? -1.794 -1.476 11.354 1.00 87.06 117 LEU A O 1
ATOM 941 N N . SER A 1 118 ? -3.109 0.146 12.177 1.00 83.50 118 SER A N 1
ATOM 942 C CA . SER A 1 118 ? -2.144 0.519 13.214 1.00 83.50 118 SER A CA 1
ATOM 943 C C . SER A 1 118 ? -1.953 -0.588 14.256 1.00 83.50 118 SER A C 1
ATOM 945 O O . SER A 1 118 ? -0.833 -0.874 14.673 1.00 83.50 118 SER A O 1
ATOM 947 N N . SER A 1 119 ? -3.033 -1.281 14.631 1.00 86.12 119 SER A N 1
ATOM 948 C CA . SER A 1 119 ? -2.940 -2.421 15.555 1.00 86.12 119 SER A CA 1
ATOM 949 C C . SER A 1 119 ? -2.152 -3.573 14.931 1.00 86.12 119 SER A C 1
ATOM 951 O O . SER A 1 119 ? -1.343 -4.220 15.596 1.00 86.12 119 SER A O 1
ATOM 953 N N . PHE A 1 120 ? -2.355 -3.797 13.634 1.00 84.50 120 PHE A N 1
ATOM 954 C CA . PHE A 1 120 ? -1.652 -4.807 12.865 1.00 84.50 120 PHE A CA 1
ATOM 955 C C . PHE A 1 120 ? -0.148 -4.525 12.789 1.00 84.50 120 PHE A C 1
ATOM 957 O O . PHE A 1 120 ? 0.650 -5.420 13.058 1.00 84.50 120 PHE A O 1
ATOM 964 N N . ILE A 1 121 ? 0.266 -3.293 12.496 1.00 78.19 121 ILE A N 1
ATOM 965 C CA . ILE A 1 121 ? 1.693 -2.962 12.383 1.00 78.19 121 ILE A CA 1
ATOM 966 C C . ILE A 1 121 ? 2.392 -3.024 13.743 1.00 78.19 121 ILE A C 1
ATOM 968 O O . ILE A 1 121 ? 3.480 -3.591 13.833 1.00 78.19 121 ILE A O 1
ATOM 972 N N . VAL A 1 122 ? 1.745 -2.553 14.814 1.00 80.81 122 VAL A N 1
ATOM 973 C CA . VAL A 1 122 ? 2.257 -2.711 16.187 1.00 80.81 122 VAL A CA 1
ATOM 974 C C . VAL A 1 122 ? 2.419 -4.187 16.567 1.00 80.81 122 VAL A C 1
ATOM 976 O O . VAL A 1 122 ? 3.338 -4.532 17.300 1.00 80.81 122 VAL A O 1
ATOM 979 N N . SER A 1 123 ? 1.567 -5.084 16.061 1.00 81.62 123 SER A N 1
ATOM 980 C CA . SER A 1 123 ? 1.711 -6.526 16.313 1.00 81.62 123 SER A CA 1
ATOM 981 C C . SER A 1 123 ? 2.879 -7.181 15.563 1.00 81.62 123 SER A C 1
ATOM 983 O O . SER A 1 123 ? 3.301 -8.277 15.931 1.00 81.62 123 SER A O 1
ATOM 985 N N . LEU A 1 124 ? 3.388 -6.529 14.511 1.00 73.56 124 LEU A N 1
ATOM 986 C CA . LEU A 1 124 ? 4.530 -7.004 13.732 1.00 73.56 124 LEU A CA 1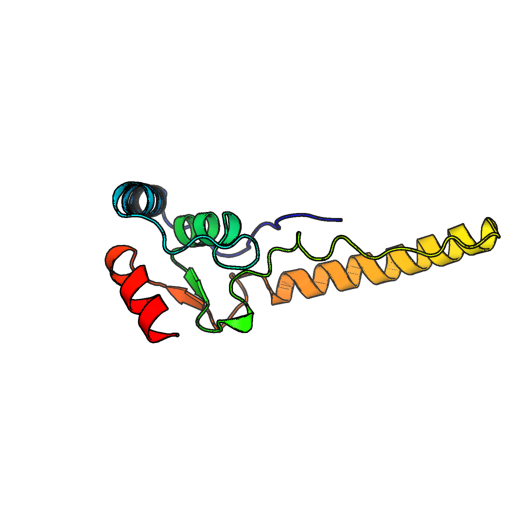
ATOM 987 C C . LEU A 1 124 ? 5.875 -6.534 14.308 1.00 73.56 124 LEU A C 1
ATOM 989 O O . LEU A 1 124 ? 6.884 -7.175 14.028 1.00 73.56 124 LEU A O 1
ATOM 993 N N . SER A 1 125 ? 5.904 -5.437 15.074 1.00 64.50 125 SER A N 1
ATOM 994 C CA . SER A 1 125 ? 7.115 -4.862 15.693 1.00 64.50 125 SER A CA 1
ATOM 995 C C . SER A 1 125 ? 7.527 -5.545 16.992 1.00 64.50 125 SER A C 1
ATOM 997 O O . SER A 1 125 ? 8.750 -5.753 17.169 1.00 64.50 125 SER A O 1
#

Radius of gyration: 18.51 Å; chains: 1; bounding box: 55×26×43 Å

InterPro domains:
  IPR007053 LRAT domain [PF04970] (9-50)
  IPR007053 LRAT domain [PS51934] (1-55)

Foldseek 3Di:
DDFDDDFPQAFDPPVQLVVLLVVCVVVPDPDEDQQFNHPSQSNCCSGHLKDFLDRVLGRVGVPPPPDDDDDDDDDDVVVVVVVVVCCVPVVVVVVVVVVQSRPNPDPRMDRDDSVCVVVVVVVSD

Secondary structure (DSSP, 8-state):
---S----SPPPPHHHHHHHHHHHHHH--S---TTSS-HHHHHHHHHH-EEES-GGGTT--TTTT-----PPPS-HHHHHHHHHHHHHHHHHHHHHHHHTT-GGG-SSEEE--TTTHHHHHHHH-

Organism: Tagetes erecta (NCBI:txid13708)